Protein AF-A0A2R5FN86-F1 (afdb_monomer_lite)

Sequence (75 aa):
MTSPEKDPEFENLLVYLRQSRGFDFTGYKRSTLMRRVCKRMQSLSVENFGDYLDYLEVDPEEFNYLFNTILIRGC

Structure (mmCIF, N/CA/C/O backbone):
data_AF-A0A2R5FN86-F1
#
_entry.id   AF-A0A2R5FN86-F1
#
loop_
_atom_site.group_PDB
_atom_site.id
_atom_site.type_symbol
_atom_site.label_atom_id
_atom_site.label_alt_id
_atom_site.label_comp_id
_atom_site.label_asym_id
_atom_site.label_entity_id
_atom_site.label_seq_id
_atom_site.pdbx_PDB_ins_code
_atom_site.Cartn_x
_atom_site.Cartn_y
_atom_site.Cartn_z
_atom_site.occupancy
_atom_site.B_iso_or_equiv
_atom_site.auth_seq_id
_atom_site.auth_comp_id
_atom_site.auth_asym_id
_atom_site.auth_atom_id
_atom_site.pdbx_PDB_model_num
ATOM 1 N N . MET A 1 1 ? 4.842 22.199 2.885 1.00 35.31 1 MET A N 1
ATOM 2 C CA . MET A 1 1 ? 4.435 21.743 4.232 1.00 35.31 1 MET A CA 1
ATOM 3 C C . MET A 1 1 ? 3.432 20.613 4.046 1.00 35.31 1 MET A C 1
ATOM 5 O O . MET A 1 1 ? 2.241 20.871 3.992 1.00 35.31 1 MET A O 1
ATOM 9 N N . THR A 1 2 ? 3.905 19.386 3.846 1.00 37.72 2 THR A N 1
ATOM 10 C CA . THR A 1 2 ? 3.060 18.187 3.752 1.00 37.72 2 THR A CA 1
ATOM 11 C C . THR A 1 2 ? 3.143 17.477 5.094 1.00 37.72 2 THR A C 1
ATOM 13 O O . THR A 1 2 ? 4.126 16.809 5.403 1.00 37.72 2 THR A O 1
ATOM 16 N N . SER A 1 3 ? 2.157 17.721 5.956 1.00 43.78 3 SER A N 1
ATOM 17 C CA . SER A 1 3 ? 2.030 16.995 7.217 1.00 43.78 3 SER A CA 1
ATOM 18 C C . SER A 1 3 ? 1.747 15.520 6.893 1.00 43.78 3 SER A C 1
ATOM 20 O O . SER A 1 3 ? 0.717 15.245 6.280 1.00 43.78 3 SER A O 1
ATOM 22 N N . PRO A 1 4 ? 2.599 14.562 7.298 1.00 53.06 4 PRO A N 1
ATOM 23 C CA . PRO A 1 4 ? 2.489 13.141 6.934 1.00 53.06 4 PRO A CA 1
ATOM 24 C C . PRO A 1 4 ? 1.322 12.405 7.623 1.00 53.06 4 PRO A C 1
ATOM 26 O O . PRO A 1 4 ? 1.315 11.180 7.707 1.00 53.06 4 PRO A O 1
ATOM 29 N N . GLU A 1 5 ? 0.354 13.132 8.183 1.00 55.69 5 GLU A N 1
ATOM 30 C CA . GLU A 1 5 ? -0.685 12.559 9.040 1.00 55.69 5 GLU A CA 1
ATOM 31 C C . GLU A 1 5 ? -1.934 12.105 8.277 1.00 55.69 5 GLU A C 1
ATOM 33 O O . GLU A 1 5 ? -2.638 11.230 8.784 1.00 55.69 5 GLU A O 1
ATOM 38 N N . LYS A 1 6 ? -2.203 12.631 7.072 1.00 58.50 6 LYS A N 1
ATOM 39 C CA . LYS A 1 6 ? -3.335 12.212 6.225 1.00 58.50 6 LYS A CA 1
ATOM 40 C C . LYS A 1 6 ? -3.043 12.435 4.744 1.00 58.50 6 LYS A C 1
ATOM 42 O O . LYS A 1 6 ? -3.492 13.418 4.164 1.00 58.50 6 LYS A O 1
ATOM 47 N N . ASP A 1 7 ? -2.290 11.521 4.152 1.00 76.69 7 ASP A N 1
ATOM 48 C CA . ASP A 1 7 ? -2.133 11.478 2.703 1.00 76.69 7 ASP A CA 1
ATOM 49 C C . ASP A 1 7 ? -3.354 10.749 2.098 1.00 76.69 7 ASP A C 1
ATOM 51 O O . ASP A 1 7 ? -3.578 9.577 2.426 1.00 76.69 7 ASP A O 1
ATOM 55 N N . PRO A 1 8 ? -4.219 11.426 1.317 1.00 82.31 8 PRO A N 1
ATOM 56 C CA . PRO A 1 8 ? -5.470 10.837 0.834 1.00 82.31 8 PRO A CA 1
ATOM 57 C C . PRO A 1 8 ? -5.226 9.656 -0.112 1.00 82.31 8 PRO A C 1
ATOM 59 O O . PRO A 1 8 ? -5.990 8.693 -0.108 1.00 82.31 8 PRO A O 1
ATOM 62 N N . GLU A 1 9 ? -4.136 9.692 -0.876 1.00 84.06 9 GLU A N 1
ATOM 63 C CA . GLU A 1 9 ? -3.756 8.616 -1.791 1.00 84.06 9 GLU A CA 1
ATOM 64 C C . GLU A 1 9 ? -3.334 7.355 -1.022 1.00 84.06 9 GLU A C 1
ATOM 66 O O . GLU A 1 9 ? -3.701 6.237 -1.385 1.00 84.06 9 GLU A O 1
ATOM 71 N N . PHE A 1 10 ? -2.641 7.523 0.108 1.00 84.56 10 PHE A N 1
ATOM 72 C CA . PHE A 1 10 ? -2.308 6.410 0.993 1.00 84.56 10 PHE A CA 1
ATOM 73 C C . PHE A 1 10 ? -3.556 5.782 1.631 1.00 84.56 10 PHE A C 1
ATOM 75 O O . PHE A 1 10 ? -3.644 4.559 1.738 1.00 84.56 10 PHE A O 1
ATOM 82 N N . GLU A 1 11 ? -4.542 6.588 2.035 1.00 84.69 11 GLU A N 1
ATOM 83 C CA . GLU A 1 11 ? -5.808 6.057 2.558 1.00 84.69 11 GLU A CA 1
ATOM 84 C C . GLU A 1 11 ? -6.568 5.266 1.476 1.00 84.69 11 GLU A C 1
ATOM 86 O O . GLU A 1 11 ? -7.076 4.184 1.775 1.00 84.69 11 GLU A O 1
ATOM 91 N N . ASN A 1 12 ? -6.566 5.719 0.216 1.00 87.12 12 ASN A N 1
ATOM 92 C CA . ASN A 1 12 ? -7.128 4.950 -0.903 1.00 87.12 12 ASN A CA 1
ATOM 93 C C . ASN A 1 12 ? -6.423 3.598 -1.082 1.00 87.12 12 ASN A C 1
ATOM 95 O O . ASN A 1 12 ? -7.088 2.571 -1.221 1.00 87.12 12 ASN A O 1
ATOM 99 N N . LEU A 1 13 ? -5.092 3.569 -0.987 1.00 85.38 13 LEU A N 1
ATOM 100 C CA . LEU A 1 13 ? -4.312 2.333 -1.050 1.00 85.38 13 LEU A CA 1
ATOM 101 C C . LEU A 1 13 ? -4.652 1.366 0.094 1.00 85.38 13 LEU A C 1
ATOM 103 O O . LEU A 1 13 ? -4.773 0.160 -0.126 1.00 85.38 13 LEU A O 1
ATOM 107 N N . LEU A 1 14 ? -4.879 1.871 1.310 1.00 83.00 14 LEU A N 1
ATOM 108 C CA . LEU A 1 14 ? -5.341 1.047 2.432 1.00 83.00 14 LEU A CA 1
ATOM 109 C C . LEU A 1 14 ? -6.746 0.480 2.202 1.00 83.00 14 LEU A C 1
ATOM 111 O O . LEU A 1 14 ? -6.995 -0.685 2.524 1.00 83.00 14 LEU A O 1
ATOM 115 N N . VAL A 1 15 ? -7.661 1.283 1.654 1.00 85.38 15 VAL A N 1
ATOM 116 C CA . VAL A 1 15 ? -9.012 0.832 1.295 1.00 85.38 15 VAL A CA 1
ATOM 117 C C . VAL A 1 15 ? -8.939 -0.259 0.229 1.00 85.38 15 VAL A C 1
ATOM 119 O O . VAL A 1 15 ? -9.576 -1.298 0.398 1.00 85.38 15 VAL A O 1
ATOM 122 N N . TYR A 1 16 ? -8.118 -0.074 -0.805 1.00 86.19 16 TYR A N 1
ATOM 123 C CA . TYR A 1 16 ? -7.898 -1.067 -1.854 1.00 86.19 16 TYR A CA 1
ATOM 124 C C . TYR A 1 16 ? -7.343 -2.383 -1.292 1.00 86.19 16 TYR A C 1
ATOM 126 O O . TYR A 1 16 ? -7.918 -3.450 -1.510 1.00 86.19 16 TYR A O 1
ATOM 134 N N . LEU A 1 17 ? -6.293 -2.321 -0.465 1.00 82.00 17 LEU A N 1
ATOM 135 C CA . LEU A 1 17 ? -5.725 -3.498 0.206 1.00 82.00 17 LEU A CA 1
ATOM 136 C C . LEU A 1 17 ? -6.767 -4.238 1.061 1.00 82.00 17 LEU A C 1
ATOM 138 O O . LEU A 1 17 ? -6.805 -5.473 1.069 1.00 82.00 17 LEU A O 1
ATOM 142 N N . ARG A 1 18 ? -7.623 -3.493 1.772 1.00 82.81 18 ARG A N 1
ATOM 143 C CA . ARG A 1 18 ? -8.714 -4.053 2.577 1.00 82.81 18 ARG A CA 1
ATOM 144 C C . ARG A 1 18 ? -9.765 -4.734 1.704 1.00 82.81 18 ARG A C 1
ATOM 146 O O . ARG A 1 18 ? -10.190 -5.831 2.049 1.00 82.81 18 ARG A O 1
ATOM 153 N N . GLN A 1 19 ? -10.176 -4.117 0.597 1.00 83.88 19 GLN A N 1
ATOM 154 C CA . GLN A 1 19 ? -11.184 -4.677 -0.309 1.00 83.88 19 GLN A CA 1
ATOM 155 C C . GLN A 1 19 ? -10.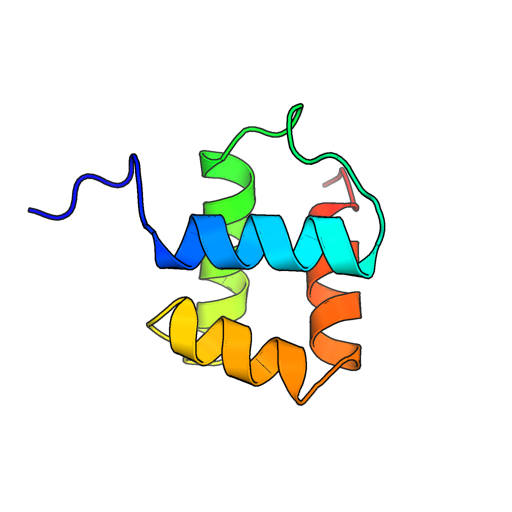680 -5.935 -1.026 1.00 83.88 19 GLN A C 1
ATOM 157 O O . GLN A 1 19 ? -11.400 -6.928 -1.079 1.00 83.88 19 GLN A O 1
ATOM 162 N N . SER A 1 20 ? -9.430 -5.936 -1.494 1.00 81.06 20 SER A N 1
ATOM 163 C CA . SER A 1 20 ? -8.871 -7.055 -2.264 1.00 81.06 20 SER A CA 1
ATOM 164 C C . SER A 1 20 ? -8.626 -8.327 -1.444 1.00 81.06 20 SER A C 1
ATOM 166 O O . SER A 1 20 ? -8.722 -9.431 -1.977 1.00 81.06 20 SER A O 1
ATOM 168 N N . ARG A 1 21 ? -8.292 -8.221 -0.149 1.00 76.50 21 ARG A N 1
ATOM 169 C CA . ARG A 1 21 ? -7.975 -9.392 0.704 1.00 76.50 21 ARG A CA 1
ATOM 170 C C . ARG A 1 21 ? -8.886 -9.568 1.918 1.00 76.50 21 ARG A C 1
ATOM 172 O O . ARG A 1 21 ? -8.739 -10.558 2.629 1.00 76.50 21 ARG A O 1
ATOM 179 N N . GLY A 1 22 ? -9.798 -8.631 2.174 1.00 73.31 22 GLY A N 1
ATOM 180 C CA . GLY A 1 22 ? -10.657 -8.639 3.361 1.00 73.31 22 GLY A CA 1
ATOM 181 C C . GLY A 1 22 ? -9.885 -8.454 4.671 1.00 73.31 22 GLY A C 1
ATOM 182 O O . GLY A 1 22 ? -10.343 -8.906 5.716 1.00 73.31 22 GLY A O 1
ATOM 183 N N . PHE A 1 23 ? -8.692 -7.850 4.625 1.00 70.31 23 PHE A N 1
ATOM 184 C CA . PHE A 1 23 ? -7.822 -7.726 5.794 1.00 70.31 23 PHE A CA 1
ATOM 185 C C . PHE A 1 23 ? -7.986 -6.362 6.473 1.00 70.31 23 PHE A C 1
ATOM 187 O O . PHE A 1 23 ? -7.835 -5.315 5.842 1.00 70.31 23 PHE A O 1
ATOM 194 N N . ASP A 1 24 ? -8.274 -6.363 7.775 1.00 68.25 24 ASP A N 1
ATOM 195 C CA . ASP A 1 24 ? -8.454 -5.137 8.548 1.00 68.25 24 ASP A CA 1
ATOM 196 C C . ASP A 1 24 ? -7.109 -4.561 9.021 1.00 68.25 24 ASP A C 1
ATOM 198 O O . ASP A 1 24 ? -6.495 -5.012 9.989 1.00 68.25 24 ASP A O 1
ATOM 202 N N . PHE A 1 25 ? -6.671 -3.483 8.365 1.00 70.06 25 PHE A N 1
ATOM 203 C CA . PHE A 1 25 ? -5.487 -2.706 8.760 1.00 70.06 25 PHE A CA 1
ATOM 204 C C . PHE A 1 25 ? -5.731 -1.768 9.953 1.00 70.06 25 PHE A C 1
ATOM 206 O O . PHE A 1 25 ? -4.835 -1.024 10.345 1.00 70.06 25 PHE A O 1
ATOM 213 N N . THR A 1 26 ? -6.912 -1.821 10.576 1.00 69.75 26 THR A N 1
ATOM 214 C CA . THR A 1 26 ? -7.295 -0.982 11.726 1.00 69.75 26 THR A CA 1
ATOM 215 C C . THR A 1 26 ? -6.374 -1.163 12.938 1.00 69.75 26 THR A C 1
ATOM 217 O O . THR A 1 26 ? -6.199 -0.228 13.714 1.00 69.75 26 THR A O 1
ATOM 220 N N . GLY A 1 27 ? -5.735 -2.331 13.080 1.00 69.75 27 GLY A N 1
ATOM 221 C CA . GLY A 1 27 ? -4.749 -2.609 14.132 1.00 69.75 27 GLY A CA 1
ATOM 222 C C . GLY A 1 27 ? -3.299 -2.230 13.797 1.00 69.75 27 GLY A C 1
ATOM 223 O O . GLY A 1 27 ? -2.425 -2.351 14.658 1.00 69.75 27 GLY A O 1
ATOM 224 N N . TYR A 1 28 ? -3.003 -1.799 12.567 1.00 73.88 28 TYR A N 1
ATOM 225 C CA . TYR A 1 28 ? -1.639 -1.497 12.129 1.00 73.88 28 TYR A CA 1
ATOM 226 C C . TYR A 1 28 ? -1.340 0.002 12.205 1.00 73.88 28 TYR A C 1
ATOM 228 O O . TYR A 1 28 ? -2.128 0.852 11.798 1.00 73.88 28 TYR A O 1
ATOM 236 N N . LYS A 1 29 ? -0.146 0.352 12.698 1.00 78.19 29 LYS A N 1
ATOM 237 C CA . LYS A 1 29 ? 0.310 1.747 12.706 1.00 78.19 29 LYS A CA 1
ATOM 238 C C . LYS A 1 29 ? 0.535 2.227 11.270 1.00 78.19 29 LYS A C 1
ATOM 240 O O . LYS A 1 29 ? 1.412 1.698 10.582 1.00 78.19 29 LYS A O 1
ATOM 245 N N . ARG A 1 30 ? -0.185 3.281 10.860 1.00 79.88 30 ARG A N 1
ATOM 246 C CA . ARG A 1 30 ? -0.051 3.936 9.541 1.00 79.88 30 ARG A CA 1
ATOM 247 C C . ARG A 1 30 ? 1.403 4.217 9.177 1.00 79.88 30 ARG A C 1
ATOM 249 O O . ARG A 1 30 ? 1.855 3.823 8.112 1.00 79.88 30 ARG A O 1
ATOM 256 N N . SER A 1 31 ? 2.167 4.786 10.109 1.00 80.12 31 SER A N 1
ATOM 257 C CA . SER A 1 31 ? 3.581 5.114 9.901 1.00 80.12 31 SER A CA 1
ATOM 258 C C . SER A 1 31 ? 4.438 3.895 9.540 1.00 80.12 31 SER A C 1
ATOM 260 O O . SER A 1 31 ? 5.414 4.022 8.809 1.00 80.12 31 SER A O 1
ATOM 262 N N . THR A 1 32 ? 4.096 2.699 10.032 1.00 81.75 32 THR A N 1
ATOM 263 C CA . THR A 1 32 ? 4.829 1.467 9.710 1.00 81.75 32 THR A CA 1
ATOM 264 C C . THR A 1 32 ? 4.502 0.973 8.305 1.00 81.75 32 THR A C 1
ATOM 266 O O . THR A 1 32 ? 5.419 0.608 7.572 1.00 81.75 32 THR A O 1
ATOM 269 N N . LEU A 1 33 ? 3.221 0.986 7.931 1.00 83.38 33 LEU A N 1
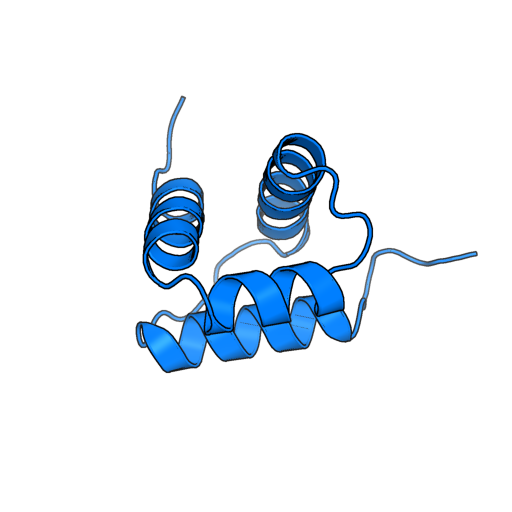ATOM 270 C CA . LEU A 1 33 ? 2.757 0.643 6.584 1.00 83.38 33 LEU A CA 1
ATOM 271 C C . LEU A 1 33 ? 3.347 1.601 5.550 1.00 83.38 33 LEU A C 1
ATOM 273 O O . LEU A 1 33 ? 4.042 1.162 4.640 1.00 83.38 33 LEU A O 1
ATOM 277 N N . MET A 1 34 ? 3.165 2.903 5.762 1.00 84.31 34 MET A N 1
ATOM 278 C CA . MET A 1 34 ? 3.661 3.962 4.889 1.00 84.31 34 MET A CA 1
ATOM 279 C C . MET A 1 34 ? 5.169 3.836 4.655 1.00 84.31 34 MET A C 1
ATOM 281 O O . MET A 1 34 ? 5.622 3.894 3.520 1.00 84.31 34 MET A O 1
ATOM 285 N N . ARG A 1 35 ? 5.963 3.543 5.695 1.00 84.00 35 ARG A N 1
ATOM 286 C CA . ARG A 1 35 ? 7.415 3.353 5.540 1.00 84.00 35 ARG A CA 1
ATOM 287 C C . ARG A 1 35 ? 7.778 2.129 4.689 1.00 84.00 35 ARG A C 1
ATOM 289 O O . ARG A 1 35 ? 8.778 2.171 3.976 1.00 84.00 35 ARG A O 1
ATOM 296 N N . ARG A 1 36 ? 7.000 1.040 4.760 1.00 84.94 36 ARG A N 1
ATOM 297 C CA . ARG A 1 36 ? 7.197 -0.149 3.905 1.00 84.94 36 ARG A CA 1
ATOM 298 C C . ARG A 1 36 ? 6.798 0.144 2.461 1.00 84.94 36 ARG A C 1
ATOM 300 O O . ARG A 1 36 ? 7.573 -0.170 1.563 1.00 84.94 36 ARG A O 1
ATOM 307 N N . VAL A 1 37 ? 5.653 0.796 2.265 1.00 86.00 37 VAL A N 1
ATOM 308 C CA . VAL A 1 37 ? 5.160 1.208 0.946 1.00 86.00 37 VAL A CA 1
ATOM 309 C C . VAL A 1 37 ? 6.154 2.168 0.286 1.00 86.00 37 VAL A C 1
ATOM 311 O O . VAL A 1 37 ? 6.635 1.860 -0.794 1.00 86.00 37 VAL A O 1
ATOM 314 N N . CYS A 1 38 ? 6.604 3.229 0.966 1.00 85.94 38 CYS A N 1
ATOM 315 C CA . CYS A 1 38 ? 7.618 4.149 0.432 1.00 85.94 38 CY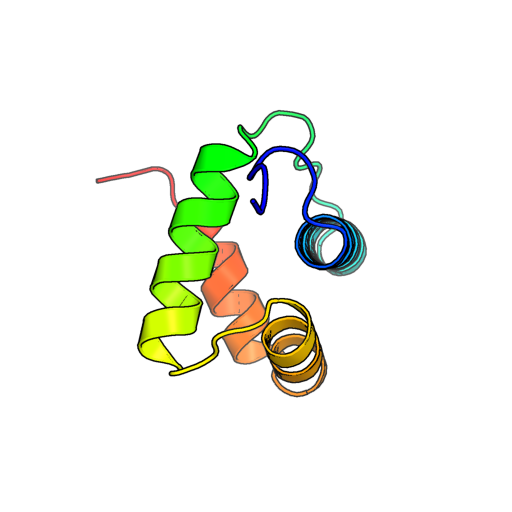S A CA 1
ATOM 316 C C . CYS A 1 38 ? 8.929 3.451 0.048 1.00 85.94 38 CYS A C 1
ATOM 318 O O . CYS A 1 38 ? 9.556 3.823 -0.939 1.00 85.94 38 CYS A O 1
ATOM 320 N N . LYS A 1 39 ? 9.375 2.447 0.815 1.00 87.62 39 LYS A N 1
ATOM 321 C CA . LYS A 1 39 ? 10.580 1.677 0.467 1.00 87.62 39 LYS A CA 1
ATOM 322 C C . LYS A 1 39 ? 10.372 0.865 -0.815 1.00 87.62 39 LYS A C 1
ATOM 324 O O . LYS A 1 39 ? 11.300 0.712 -1.609 1.00 87.62 39 LYS A O 1
ATOM 329 N N . ARG A 1 40 ? 9.161 0.343 -1.011 1.00 87.06 40 ARG A N 1
ATOM 330 C CA . ARG A 1 40 ? 8.795 -0.404 -2.212 1.00 87.06 40 ARG A CA 1
ATOM 331 C C . ARG A 1 40 ? 8.659 0.512 -3.424 1.00 87.06 40 ARG A C 1
ATOM 333 O O . ARG A 1 40 ? 9.291 0.248 -4.436 1.00 87.06 40 ARG A O 1
ATOM 340 N N . MET A 1 41 ? 7.977 1.639 -3.259 1.00 88.56 41 MET A N 1
ATOM 341 C CA . MET A 1 41 ? 7.876 2.705 -4.255 1.00 88.56 41 MET A CA 1
ATOM 342 C C . MET A 1 41 ? 9.254 3.201 -4.708 1.00 88.56 41 MET A C 1
ATOM 344 O O . MET A 1 41 ? 9.508 3.263 -5.903 1.00 88.56 41 MET A O 1
ATOM 348 N N . GLN A 1 42 ? 10.198 3.417 -3.782 1.00 88.12 42 GLN A N 1
ATOM 349 C CA . GLN A 1 42 ? 11.589 3.750 -4.131 1.00 88.12 42 GLN A CA 1
ATOM 350 C C . GLN A 1 42 ? 12.277 2.674 -4.981 1.00 88.12 42 GLN A C 1
ATOM 352 O O . GLN A 1 42 ? 13.099 3.006 -5.827 1.00 88.12 42 GLN A O 1
ATOM 357 N N . SER A 1 43 ? 11.952 1.394 -4.773 1.00 88.50 43 SER A N 1
ATOM 358 C CA . SER A 1 43 ? 12.512 0.296 -5.580 1.00 88.50 43 SER A CA 1
ATOM 359 C C . SER A 1 43 ? 11.934 0.267 -6.997 1.00 88.50 43 SER A C 1
ATOM 361 O O . SER A 1 43 ? 12.585 -0.234 -7.906 1.00 88.50 43 SER A O 1
ATOM 363 N N . LEU A 1 44 ? 10.725 0.803 -7.172 1.00 86.81 44 LEU A N 1
ATOM 364 C CA . LEU A 1 44 ? 10.016 0.912 -8.446 1.00 86.81 44 LEU A CA 1
ATOM 365 C C . LEU A 1 44 ? 10.164 2.303 -9.085 1.00 86.81 44 LEU A C 1
ATOM 367 O O . LEU A 1 44 ? 9.564 2.560 -10.122 1.00 86.81 44 LEU A O 1
ATOM 371 N N . SER A 1 45 ? 10.942 3.202 -8.468 1.00 88.62 45 SER A N 1
ATOM 372 C CA . SER A 1 45 ? 11.052 4.614 -8.858 1.00 88.62 45 SER A CA 1
ATOM 373 C C . SER A 1 45 ? 9.699 5.328 -8.983 1.00 88.62 45 SER A C 1
ATOM 375 O O . SER A 1 45 ? 9.523 6.192 -9.835 1.00 88.62 45 SER A O 1
ATOM 377 N N . VAL A 1 46 ? 8.750 4.983 -8.112 1.00 88.69 46 VAL A N 1
ATOM 378 C CA . VAL A 1 46 ? 7.449 5.648 -8.012 1.00 88.69 46 VAL A CA 1
ATOM 379 C C . VAL A 1 46 ? 7.501 6.677 -6.887 1.00 88.69 46 VAL A C 1
ATOM 381 O O . VAL A 1 46 ? 7.948 6.372 -5.780 1.00 88.69 46 VAL A O 1
ATOM 384 N N . GLU A 1 47 ? 7.045 7.896 -7.156 1.00 82.75 47 GLU A N 1
ATOM 385 C CA . GLU A 1 47 ? 7.077 8.994 -6.180 1.00 82.75 47 GLU A CA 1
ATOM 386 C C . GLU A 1 47 ? 5.704 9.265 -5.545 1.00 82.75 47 GLU A C 1
ATOM 388 O O . GLU A 1 47 ? 5.654 9.700 -4.394 1.00 82.75 47 GLU A O 1
ATOM 393 N N . ASN A 1 48 ? 4.604 8.925 -6.233 1.00 85.12 48 ASN A N 1
ATOM 394 C CA . ASN A 1 48 ? 3.233 9.170 -5.770 1.00 85.12 48 ASN A CA 1
ATOM 395 C C .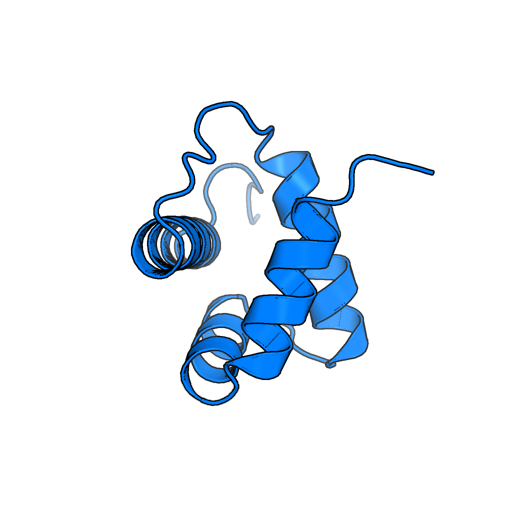 ASN A 1 48 ? 2.485 7.873 -5.451 1.00 85.12 48 ASN A C 1
ATOM 397 O O . ASN A 1 48 ? 2.629 6.857 -6.134 1.00 85.12 48 ASN A O 1
ATOM 401 N N . PHE A 1 49 ? 1.650 7.905 -4.414 1.00 86.50 49 PHE A N 1
ATOM 402 C CA . PHE A 1 49 ? 0.851 6.740 -4.032 1.00 86.50 49 PHE A CA 1
ATOM 403 C C . PHE A 1 49 ? -0.238 6.428 -5.063 1.00 86.50 49 PHE A C 1
ATOM 405 O O . PHE A 1 49 ? -0.564 5.257 -5.218 1.00 86.50 49 PHE A O 1
ATOM 412 N N . GLY A 1 50 ? -0.768 7.427 -5.774 1.00 86.56 50 GLY A N 1
ATOM 413 C CA . GLY A 1 50 ? -1.714 7.247 -6.874 1.00 86.56 50 GLY A CA 1
ATOM 414 C C . GLY A 1 50 ? -1.113 6.458 -8.035 1.00 86.56 50 GLY A C 1
ATOM 415 O O . GLY A 1 50 ? -1.678 5.443 -8.418 1.00 86.56 50 GLY A O 1
ATOM 416 N N . ASP A 1 51 ? 0.081 6.837 -8.506 1.00 89.19 51 ASP A N 1
ATOM 417 C CA . ASP A 1 51 ? 0.804 6.075 -9.542 1.00 89.19 51 ASP A CA 1
ATOM 418 C C . ASP A 1 51 ? 1.095 4.639 -9.080 1.00 89.19 51 ASP A C 1
ATOM 420 O O . ASP A 1 51 ? 1.008 3.682 -9.851 1.00 89.19 51 ASP A O 1
ATOM 424 N N . TYR A 1 52 ? 1.424 4.469 -7.794 1.00 89.38 52 TYR A N 1
ATOM 425 C CA . TYR A 1 52 ? 1.638 3.141 -7.228 1.00 89.38 52 TYR A CA 1
ATOM 426 C C . TYR A 1 52 ? 0.338 2.334 -7.139 1.00 89.38 52 TYR A C 1
ATOM 428 O O . TYR A 1 52 ? 0.366 1.124 -7.337 1.00 89.38 52 TYR A O 1
ATOM 436 N N . LEU A 1 53 ? -0.796 2.977 -6.858 1.00 88.12 53 LEU A N 1
ATOM 437 C CA . LEU A 1 53 ? -2.106 2.333 -6.831 1.00 88.12 53 LEU A CA 1
ATOM 438 C C . LEU A 1 53 ? -2.490 1.817 -8.220 1.00 88.12 53 LEU A C 1
ATOM 440 O O . LEU A 1 53 ? -2.806 0.637 -8.335 1.00 88.12 53 LEU A O 1
ATOM 444 N N . ASP A 1 54 ? -2.368 2.654 -9.253 1.00 89.56 54 ASP A N 1
ATOM 445 C CA . ASP A 1 54 ? -2.588 2.264 -10.653 1.00 89.56 54 ASP A CA 1
ATOM 446 C C . ASP A 1 54 ? -1.712 1.057 -11.023 1.00 89.56 54 ASP A C 1
ATOM 448 O O . ASP A 1 54 ? -2.189 0.076 -11.596 1.00 89.56 54 ASP A O 1
ATOM 452 N N . TYR A 1 55 ? -0.438 1.073 -10.606 1.00 89.62 55 TYR A N 1
ATOM 453 C CA . TYR A 1 55 ? 0.478 -0.051 -10.812 1.00 89.62 55 TYR A CA 1
ATOM 454 C C . TYR A 1 55 ? -0.018 -1.349 -10.147 1.00 89.62 55 TYR A C 1
ATOM 456 O O . TYR A 1 55 ? 0.064 -2.424 -10.737 1.00 89.62 55 TYR A O 1
ATOM 464 N N . LEU A 1 56 ? -0.562 -1.264 -8.931 1.00 87.94 56 LEU A N 1
ATOM 465 C CA . LEU A 1 56 ? -1.112 -2.411 -8.199 1.00 87.94 56 LEU A CA 1
ATOM 466 C C . LEU A 1 56 ? -2.443 -2.924 -8.771 1.00 87.94 56 LEU A C 1
ATOM 468 O O . LEU A 1 56 ? -2.817 -4.067 -8.498 1.00 87.94 56 LEU A O 1
ATOM 472 N N . GLU A 1 57 ? -3.187 -2.089 -9.497 1.00 86.12 57 GLU A N 1
ATOM 473 C CA . GLU A 1 57 ? -4.415 -2.494 -10.190 1.00 86.12 57 GLU A CA 1
ATOM 474 C C . GLU A 1 57 ? -4.108 -3.248 -11.487 1.00 86.12 57 GLU A C 1
ATOM 476 O O . GLU A 1 57 ? -4.795 -4.221 -11.807 1.00 86.12 57 GLU A O 1
ATOM 481 N N . VAL A 1 58 ? -3.057 -2.848 -12.212 1.00 90.12 58 VAL A N 1
ATOM 482 C CA . VAL A 1 58 ? -2.631 -3.537 -13.442 1.00 90.12 58 VAL A CA 1
ATOM 483 C C . VAL A 1 58 ? -1.771 -4.772 -13.170 1.00 90.12 58 VAL A C 1
ATOM 485 O O . VAL A 1 58 ? -1.815 -5.721 -13.954 1.00 90.12 58 VAL A O 1
ATOM 488 N N . ASP A 1 59 ? -1.017 -4.784 -12.066 1.00 87.69 59 ASP A N 1
ATOM 489 C CA . ASP A 1 59 ? -0.106 -5.867 -11.693 1.00 87.69 59 ASP A CA 1
ATOM 490 C C . ASP A 1 59 ? -0.511 -6.522 -10.353 1.00 87.69 59 ASP A C 1
ATOM 492 O O . ASP A 1 59 ? -0.104 -6.095 -9.260 1.00 87.69 59 ASP A O 1
ATOM 496 N N . PRO A 1 60 ? -1.308 -7.607 -10.401 1.00 83.56 60 PRO A N 1
ATOM 497 C CA . PRO A 1 60 ? -1.716 -8.319 -9.196 1.00 83.56 60 PRO A CA 1
ATOM 498 C C . PRO A 1 60 ? -0.557 -9.068 -8.515 1.00 83.56 60 PRO A C 1
ATOM 500 O O . PRO A 1 60 ? -0.686 -9.438 -7.343 1.00 83.56 60 PRO A O 1
ATOM 503 N N . GLU A 1 61 ? 0.568 -9.324 -9.191 1.00 88.50 61 GLU A N 1
ATOM 504 C CA . GLU A 1 61 ? 1.734 -9.957 -8.564 1.00 88.50 61 GLU A CA 1
ATOM 505 C C . GLU A 1 61 ? 2.441 -8.982 -7.620 1.00 88.50 61 GLU A C 1
ATOM 507 O O . GLU A 1 61 ? 2.739 -9.352 -6.479 1.00 88.50 61 GLU A O 1
ATOM 512 N N . GLU A 1 62 ? 2.625 -7.722 -8.024 1.00 88.50 62 GLU A N 1
ATOM 513 C CA . GLU A 1 62 ? 3.187 -6.692 -7.141 1.00 88.50 62 GLU A CA 1
ATOM 514 C C . GLU A 1 62 ? 2.266 -6.423 -5.945 1.00 88.50 62 GLU A C 1
ATOM 516 O O . GLU A 1 62 ? 2.750 -6.278 -4.820 1.00 88.50 62 GLU A O 1
ATOM 521 N N . PHE A 1 63 ? 0.942 -6.465 -6.130 1.00 86.62 63 PHE A N 1
ATOM 522 C CA . PHE A 1 63 ? 0.001 -6.425 -5.007 1.00 86.62 63 PHE A CA 1
ATOM 523 C C . PHE A 1 63 ? 0.243 -7.554 -4.007 1.00 86.62 63 PHE A C 1
ATOM 525 O O . PHE A 1 63 ? 0.330 -7.315 -2.798 1.00 86.62 63 PHE A O 1
ATOM 532 N N . ASN A 1 64 ? 0.393 -8.786 -4.494 1.00 86.00 64 ASN A N 1
ATOM 533 C CA . ASN A 1 64 ? 0.706 -9.923 -3.637 1.00 86.00 64 ASN A CA 1
ATOM 534 C C . ASN A 1 64 ? 2.054 -9.754 -2.935 1.00 86.00 64 ASN A C 1
ATOM 536 O O . ASN A 1 64 ? 2.164 -10.066 -1.746 1.00 86.00 64 ASN A O 1
ATOM 540 N N . TYR A 1 65 ? 3.057 -9.224 -3.633 1.00 87.00 65 TYR A N 1
ATOM 541 C CA . TYR A 1 65 ? 4.369 -8.953 -3.065 1.00 87.00 65 TYR A CA 1
ATOM 542 C C . TYR A 1 65 ? 4.297 -7.914 -1.944 1.00 87.00 65 TYR A C 1
ATOM 544 O O . TYR A 1 65 ? 4.810 -8.148 -0.845 1.00 87.00 65 TYR A O 1
ATOM 552 N N . LEU A 1 66 ? 3.646 -6.777 -2.193 1.00 85.88 66 LEU A N 1
ATOM 553 C CA . LEU A 1 66 ? 3.454 -5.716 -1.212 1.00 85.88 66 LEU A CA 1
ATOM 554 C C . LEU A 1 66 ? 2.688 -6.240 0.003 1.00 85.88 66 LEU A C 1
ATOM 556 O O . LEU A 1 66 ? 3.117 -6.050 1.143 1.00 85.88 66 LEU A O 1
ATOM 560 N N . PHE A 1 67 ? 1.580 -6.937 -0.237 1.00 82.69 67 PHE A N 1
ATOM 561 C CA . PHE A 1 67 ? 0.737 -7.495 0.811 1.00 82.69 67 PHE A CA 1
ATOM 562 C C . PHE A 1 67 ? 1.506 -8.498 1.679 1.00 82.69 67 PHE A C 1
ATOM 564 O O . PHE A 1 67 ? 1.483 -8.396 2.907 1.00 82.69 67 PHE A O 1
ATOM 571 N N . ASN A 1 68 ? 2.266 -9.407 1.064 1.00 83.12 68 ASN A N 1
ATOM 572 C CA . ASN A 1 68 ? 3.118 -10.351 1.785 1.00 83.12 68 ASN A CA 1
ATOM 573 C C . ASN A 1 68 ? 4.234 -9.619 2.553 1.00 83.12 68 ASN A C 1
ATOM 575 O O . ASN A 1 68 ? 4.474 -9.887 3.727 1.00 83.12 68 ASN A O 1
ATOM 579 N N . THR A 1 69 ? 4.842 -8.597 1.947 1.00 81.62 69 THR A N 1
ATOM 580 C CA . THR A 1 69 ? 5.854 -7.744 2.592 1.00 81.62 69 THR A CA 1
ATOM 581 C C . THR A 1 69 ? 5.298 -7.016 3.811 1.00 81.62 69 THR A C 1
ATOM 583 O O . THR A 1 69 ? 6.023 -6.795 4.778 1.00 81.62 69 THR A O 1
ATOM 586 N N . ILE A 1 70 ? 4.025 -6.624 3.804 1.00 78.12 70 ILE A N 1
ATOM 587 C CA . ILE A 1 70 ? 3.346 -5.988 4.940 1.00 78.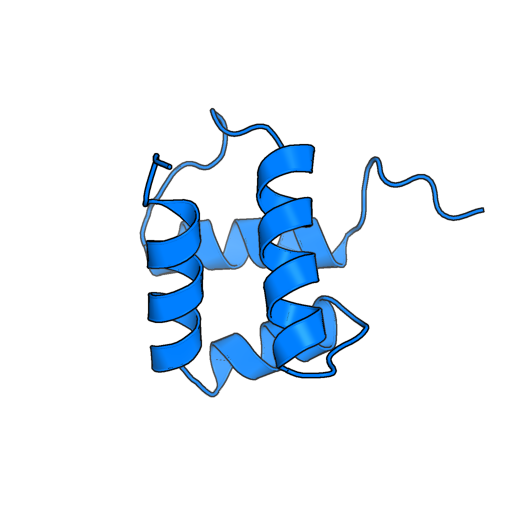12 70 ILE A CA 1
ATOM 588 C C . ILE A 1 70 ? 2.975 -7.022 6.014 1.00 78.12 70 ILE A C 1
ATOM 590 O O . ILE A 1 70 ? 3.129 -6.737 7.206 1.00 78.12 70 ILE A O 1
ATOM 594 N N . LEU A 1 71 ? 2.51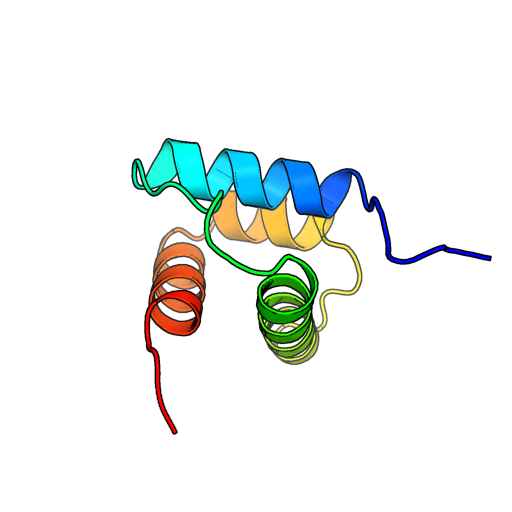5 -8.211 5.610 1.00 72.50 71 LEU A N 1
ATOM 595 C CA . LEU A 1 71 ? 2.099 -9.286 6.515 1.00 72.50 71 LEU A CA 1
ATOM 596 C C . LEU A 1 71 ? 3.259 -9.977 7.226 1.00 72.50 71 LEU A C 1
ATOM 598 O O . LEU A 1 71 ? 3.103 -10.367 8.385 1.00 72.50 71 LEU A O 1
ATOM 602 N N . ILE A 1 72 ? 4.418 -10.109 6.577 1.00 71.00 72 ILE A N 1
ATOM 603 C CA . ILE A 1 72 ? 5.608 -10.683 7.201 1.00 71.00 72 ILE A CA 1
ATOM 604 C C . ILE A 1 72 ? 6.032 -9.765 8.363 1.00 71.00 72 ILE A C 1
ATOM 606 O O . ILE A 1 72 ? 6.608 -8.679 8.203 1.00 71.00 72 ILE A O 1
ATOM 610 N N . ARG A 1 73 ? 5.689 -10.191 9.584 1.00 59.25 73 ARG A N 1
ATOM 611 C CA . ARG A 1 73 ? 6.278 -9.704 10.833 1.00 59.25 73 ARG A CA 1
ATOM 612 C C . ARG A 1 73 ? 7.627 -10.406 11.005 1.00 59.25 73 ARG A C 1
ATOM 614 O O . ARG A 1 73 ? 7.640 -11.559 11.408 1.00 59.25 73 ARG A O 1
ATOM 621 N N . GLY A 1 74 ? 8.737 -9.721 10.736 1.00 44.53 74 GLY A N 1
ATOM 622 C CA . GLY A 1 74 ? 10.055 -10.176 11.199 1.00 44.53 74 GLY A CA 1
ATOM 623 C C . GLY A 1 74 ? 11.210 -9.816 10.271 1.00 44.53 74 GLY A C 1
ATOM 624 O O . GLY A 1 74 ? 11.283 -10.313 9.153 1.00 44.53 74 GLY A O 1
ATOM 625 N N . CYS A 1 75 ? 12.115 -8.970 10.759 1.00 39.84 75 CYS A N 1
ATOM 626 C CA . CYS A 1 75 ? 13.447 -9.488 11.059 1.00 39.84 75 CYS A CA 1
ATOM 627 C C . CYS A 1 75 ? 13.467 -9.775 12.560 1.00 39.84 75 CYS A C 1
ATOM 629 O O . CYS A 1 75 ? 12.782 -9.010 13.284 1.00 39.84 75 CYS A O 1
#

Organism: NCBI:txid2005467

Radius of gyration: 11.8 Å; chains: 1; bounding box: 25×32×28 Å

InterPro domains:
  IPR022641 Chemotaxis receptor methyltransferase CheR, N-terminal [PF03705] (9-60)
  IPR036804 Chemotaxis receptor methyltransferase CheR, N-terminal domain superfamily [G3DSA:1.10.155.10] (3-70)
  IPR050903 Bacterial Chemotaxis Protein Methyltransferase [PTHR24422] (4-73)

pLDDT: mean 78.87, std 13.13, range [35.31, 90.12]

Foldseek 3Di:
DDDPPCDPLLVVVVVVLCVVPVDDCVPPDSVVLVVLVVVVCVVVVHDDSNVVVVVCVVDVVVVVVSNVSSVDDDD

Secondary structure (DSSP, 8-state):
---TT--HHHHHHHHHHHHHH---GGGS-HHHHHHHHHHHHHHTT---HHHHHHHHHH-HHHHHHHHHHHH----